Protein AF-A0A4U6UE16-F1 (afdb_monomer)

Secondary structure (DSSP, 8-state):
----PPPPGGG-TTS--HHHHHHHHHHPPPSSHHHHHHHHHHHHHHT--HHHHHHHHHTSPPTT---TTS-HHHHHHTHHHHHH--HHHHHHHHHHHHHHHHHHSS------

Sequence (112 aa):
MVTSTPLTMEDMHVNGSCRFAAAMAAASPFASLADALLAAHRIWLNEVDVNGWLEAFAAHPAIGTTSPSISKWSKEEQSAAISTATDSTSQELAEWNAKYREKFGFVFMICA

Organism: Setaria viridis (NCBI:txid4556)

Mean predicted aligned error: 5.61 Å

InterPro domains:
  IPR018020 Oxo-4-hydroxy-4-carboxy-5-ureidoimidazoline decarboxylase [PF09349] (14-112)
  IPR036778 Oxo-4-hydroxy-4-carboxy-5-ureidoimidazoline decarboxylase superfamily [G3DSA:1.10.3330.10] (11-112)
  IPR036778 Oxo-4-hydroxy-4-carboxy-5-ureidoimidazoline decarboxylase superfamily [SSF158694] (11-112)

Nearest PDB structures (foldseek):
  2q37-assembly1_A-2  TM=9.054E-01  e=8.652E-06  Arabidopsis thaliana
  3o7j-assembly1_A  TM=7.774E-01  e=5.580E-03  Klebsiella pneumoniae subsp. pneumoniae MGH 78578
  3o7i-assembly2_B  TM=7.055E-01  e=1.145E-02  Klebsiella pneumoniae subsp. pneumoniae MGH 78578
  5uou-assembly1_A  TM=6.822E-01  e=2.648E-02  Klebsiella pneumoniae subsp. pneumoniae MGH 78578

Solvent-accessible surface area (backbone atoms only — not comparable to full-atom values): 6706 Å² total; per-residue (Å²): 132,88,80,71,73,62,50,50,53,86,75,37,81,91,49,53,15,67,58,51,24,48,52,53,22,71,66,37,55,59,94,43,70,66,55,45,52,54,49,49,54,50,39,55,74,74,69,40,50,70,67,31,50,51,41,25,46,69,66,54,76,52,78,83,69,86,55,92,87,56,52,72,65,62,54,59,46,42,38,67,61,58,76,69,49,49,75,68,53,48,52,51,44,53,52,49,46,50,55,45,25,73,75,71,74,48,67,67,84,76,96,97

pLDDT: mean 88.04, std 10.26, range [42.47, 98.19]

Foldseek 3Di:
DPDQDQDALVNPPPFQQSQLSVQLSVVDDDPDPVRSVVSSVCCVVPVQDPVSVQRRQQPDDAQLDDDPPDDPVNCVQNVVVNVPDDPVNSVVSVVVQVVCCVVPVTGDDDRD

Radius of gyration: 17.06 Å; Cα contacts (8 Å, |Δi|>4): 95; chains: 1; bounding box: 51×23×40 Å

Structure (mmCIF, N/CA/C/O backbone):
data_AF-A0A4U6UE16-F1
#
_entry.id   AF-A0A4U6UE16-F1
#
loop_
_atom_site.group_PDB
_atom_site.id
_atom_site.type_symbol
_atom_site.label_atom_id
_atom_site.label_alt_id
_atom_site.label_comp_id
_atom_site.label_asym_id
_atom_site.label_entity_id
_atom_site.label_seq_id
_atom_site.pdbx_PDB_ins_code
_atom_site.Cartn_x
_atom_site.Cartn_y
_atom_site.Cartn_z
_atom_site.occupancy
_atom_site.B_iso_or_equiv
_atom_site.auth_seq_id
_atom_site.auth_comp_id
_atom_site.auth_asym_id
_atom_site.auth_atom_id
_atom_site.pdbx_PDB_model_num
ATOM 1 N N . MET A 1 1 ? 34.389 2.581 -10.412 1.00 42.47 1 MET A N 1
ATOM 2 C CA . MET A 1 1 ? 32.963 2.580 -10.798 1.00 42.47 1 MET A CA 1
ATOM 3 C C . MET A 1 1 ? 32.269 1.565 -9.917 1.00 42.47 1 MET A C 1
ATOM 5 O O . MET A 1 1 ? 32.668 0.410 -9.952 1.00 42.47 1 MET A O 1
ATOM 9 N N . VAL A 1 2 ? 31.330 1.992 -9.073 1.00 50.56 2 VAL A N 1
ATOM 10 C CA . VAL A 1 2 ? 30.476 1.052 -8.334 1.00 50.56 2 VAL A CA 1
ATOM 11 C C . VAL A 1 2 ? 29.492 0.497 -9.355 1.00 50.56 2 VAL A C 1
ATOM 13 O O . VAL A 1 2 ? 28.713 1.252 -9.927 1.00 50.56 2 VAL A O 1
ATOM 16 N N . THR A 1 3 ? 29.596 -0.786 -9.673 1.00 52.59 3 THR A N 1
ATOM 17 C CA . THR A 1 3 ? 28.607 -1.462 -10.510 1.00 52.59 3 THR A CA 1
ATOM 18 C C . THR A 1 3 ? 27.374 -1.703 -9.651 1.00 52.59 3 THR A C 1
ATOM 20 O O . THR A 1 3 ? 27.435 -2.495 -8.712 1.00 52.59 3 THR A O 1
ATOM 23 N N . SER A 1 4 ? 26.283 -0.989 -9.924 1.00 69.31 4 SER A N 1
ATOM 24 C CA . SER A 1 4 ? 25.009 -1.205 -9.238 1.00 69.31 4 SER A CA 1
ATOM 25 C C . SER A 1 4 ? 24.457 -2.577 -9.621 1.00 69.31 4 SER A C 1
ATOM 27 O O . SER A 1 4 ? 24.141 -2.817 -10.786 1.00 69.31 4 SER A O 1
ATOM 29 N N . THR A 1 5 ? 24.378 -3.483 -8.649 1.00 76.38 5 THR A N 1
ATOM 30 C CA . THR A 1 5 ? 23.768 -4.805 -8.822 1.00 76.38 5 THR A CA 1
ATOM 31 C C . THR A 1 5 ? 22.270 -4.644 -9.119 1.00 76.38 5 THR A C 1
ATOM 33 O O . THR A 1 5 ? 21.615 -3.854 -8.433 1.00 76.38 5 THR A O 1
ATOM 36 N N . PRO A 1 6 ? 21.714 -5.349 -10.123 1.00 80.56 6 PRO A N 1
ATOM 37 C CA . PRO A 1 6 ? 20.273 -5.381 -10.362 1.00 80.56 6 PRO A CA 1
ATOM 38 C C . PRO A 1 6 ? 19.516 -5.914 -9.143 1.00 80.56 6 PRO A C 1
ATOM 40 O O . PRO A 1 6 ? 19.994 -6.827 -8.471 1.00 80.56 6 PRO A O 1
ATOM 43 N N . LEU A 1 7 ? 18.336 -5.357 -8.885 1.00 81.00 7 LEU A N 1
ATOM 44 C CA . LEU A 1 7 ? 17.427 -5.855 -7.859 1.00 81.00 7 LEU A CA 1
ATOM 45 C C . LEU A 1 7 ? 16.745 -7.133 -8.346 1.00 81.00 7 LEU A C 1
ATOM 47 O O . LEU A 1 7 ? 16.372 -7.252 -9.515 1.00 81.00 7 LEU A O 1
ATOM 51 N N . THR A 1 8 ? 16.533 -8.067 -7.428 1.00 80.69 8 THR A N 1
ATOM 52 C CA . THR A 1 8 ? 15.682 -9.239 -7.628 1.00 80.69 8 THR A CA 1
ATOM 53 C C . THR A 1 8 ? 14.311 -9.014 -6.990 1.00 80.69 8 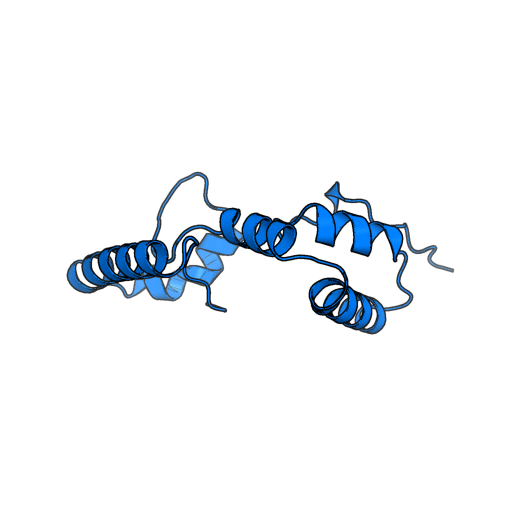THR A C 1
ATOM 55 O O . THR A 1 8 ? 14.125 -8.099 -6.187 1.00 80.69 8 THR A O 1
ATOM 58 N N . MET A 1 9 ? 13.326 -9.859 -7.315 1.00 73.56 9 MET A N 1
ATOM 59 C CA . MET A 1 9 ? 12.027 -9.808 -6.626 1.00 73.56 9 MET A CA 1
ATOM 60 C C . MET A 1 9 ? 12.155 -10.061 -5.117 1.00 73.56 9 MET A C 1
ATOM 62 O O . MET A 1 9 ? 11.397 -9.487 -4.341 1.00 73.56 9 MET A O 1
ATOM 66 N N . GLU A 1 10 ? 13.121 -10.883 -4.702 1.00 72.19 10 GLU A N 1
ATOM 67 C CA . GLU A 1 10 ? 13.375 -11.205 -3.292 1.00 72.19 10 GLU A CA 1
ATOM 68 C C . GLU A 1 10 ? 13.934 -10.006 -2.512 1.00 72.19 10 GLU A C 1
ATOM 70 O O . GLU A 1 10 ? 13.827 -9.955 -1.293 1.00 72.19 10 GLU A O 1
ATOM 75 N N . ASP A 1 11 ? 14.466 -8.987 -3.188 1.00 71.75 11 ASP A N 1
ATOM 76 C CA . ASP A 1 11 ? 14.922 -7.763 -2.524 1.00 71.75 11 ASP A CA 1
ATOM 77 C C . ASP A 1 11 ? 13.753 -6.820 -2.165 1.00 71.75 11 ASP A C 1
ATOM 79 O O . ASP A 1 11 ? 13.931 -5.834 -1.447 1.00 71.75 11 ASP A O 1
ATOM 83 N N . MET A 1 12 ? 12.534 -7.106 -2.643 1.00 74.56 12 MET A N 1
ATOM 84 C CA . MET A 1 12 ? 11.389 -6.192 -2.606 1.00 74.56 12 MET A CA 1
ATOM 85 C C . MET A 1 12 ? 10.313 -6.580 -1.591 1.00 74.56 12 MET A C 1
ATOM 87 O O . MET A 1 12 ? 9.128 -6.648 -1.897 1.00 74.56 12 MET A O 1
ATOM 91 N N . HIS A 1 13 ? 10.713 -6.744 -0.332 1.00 70.88 13 HIS A N 1
ATOM 92 C CA . HIS A 1 13 ? 9.804 -7.092 0.770 1.00 70.88 13 HIS A CA 1
ATOM 93 C C . HIS A 1 13 ? 8.940 -5.935 1.305 1.00 70.88 13 HIS A C 1
ATOM 95 O O . HIS A 1 13 ? 8.146 -6.131 2.223 1.00 70.88 13 HIS A O 1
ATOM 101 N N . VAL A 1 14 ? 9.096 -4.720 0.774 1.00 69.19 14 VAL A N 1
ATOM 102 C CA . VAL A 1 14 ? 8.403 -3.514 1.271 1.00 69.19 14 VAL A CA 1
ATOM 103 C C . VAL A 1 14 ? 6.956 -3.390 0.783 1.00 69.19 14 VAL A C 1
ATOM 105 O O . VAL A 1 14 ? 6.207 -2.562 1.293 1.00 69.19 14 VAL A O 1
ATOM 108 N N . ASN A 1 15 ? 6.557 -4.185 -0.211 1.00 80.88 15 ASN A N 1
ATOM 109 C CA . ASN A 1 15 ? 5.219 -4.182 -0.791 1.00 80.88 15 ASN A CA 1
ATOM 110 C C . ASN A 1 15 ? 4.831 -5.619 -1.157 1.00 80.88 15 ASN A C 1
ATOM 112 O O . ASN A 1 15 ? 5.597 -6.308 -1.822 1.00 80.88 15 ASN A O 1
ATOM 116 N N . GLY A 1 16 ? 3.647 -6.067 -0.735 1.00 87.94 16 GLY A N 1
ATOM 117 C CA . GLY A 1 16 ? 3.198 -7.443 -0.963 1.00 87.94 16 GLY A CA 1
ATOM 118 C C . GLY A 1 16 ? 2.857 -7.796 -2.415 1.00 87.94 16 GLY A C 1
ATOM 119 O O . GLY A 1 16 ? 2.579 -8.957 -2.685 1.00 87.94 16 GLY A O 1
ATOM 120 N N . SER A 1 17 ? 2.852 -6.838 -3.351 1.00 94.25 17 SER A N 1
ATOM 121 C CA . SER A 1 17 ? 2.530 -7.115 -4.751 1.00 94.25 17 SER A CA 1
ATOM 122 C C . SER A 1 17 ? 3.708 -7.746 -5.491 1.00 94.25 17 SER A C 1
ATOM 124 O O . SER A 1 17 ? 4.696 -7.073 -5.804 1.00 94.25 17 SER A O 1
ATOM 126 N N . CYS A 1 18 ? 3.548 -9.003 -5.908 1.00 92.31 18 CYS A N 1
ATOM 127 C CA . CYS A 1 18 ? 4.503 -9.693 -6.777 1.00 92.31 18 CYS A CA 1
ATOM 128 C C . CYS A 1 18 ? 4.680 -8.945 -8.103 1.00 92.31 18 CYS A C 1
ATOM 130 O O . CYS A 1 18 ? 5.772 -8.883 -8.668 1.00 92.31 18 CYS A O 1
ATOM 132 N N . ARG A 1 19 ? 3.598 -8.337 -8.598 1.00 93.38 19 ARG A N 1
ATOM 133 C CA . ARG A 1 19 ? 3.592 -7.602 -9.864 1.00 93.38 19 ARG A CA 1
ATOM 134 C C . ARG A 1 19 ? 4.413 -6.318 -9.785 1.00 93.38 19 ARG A C 1
ATOM 136 O O . ARG A 1 19 ? 5.191 -6.038 -10.694 1.00 93.38 19 ARG A O 1
ATOM 143 N N . PHE A 1 20 ? 4.278 -5.576 -8.686 1.00 95.44 20 PHE A N 1
ATOM 144 C CA . PHE A 1 20 ? 5.111 -4.405 -8.418 1.00 95.44 20 PHE A CA 1
ATOM 145 C C . PHE A 1 20 ? 6.588 -4.791 -8.275 1.00 95.44 20 PHE A C 1
ATOM 147 O O . PHE A 1 20 ? 7.443 -4.172 -8.909 1.00 95.44 20 PHE A O 1
ATOM 154 N N . ALA A 1 21 ? 6.876 -5.842 -7.498 1.00 93.94 21 ALA A N 1
ATOM 155 C CA . ALA A 1 21 ? 8.234 -6.332 -7.285 1.00 93.94 21 ALA A CA 1
ATOM 156 C C . ALA A 1 21 ? 8.914 -6.744 -8.603 1.00 93.94 21 ALA A C 1
ATOM 158 O O . ALA A 1 21 ? 10.033 -6.317 -8.889 1.00 93.94 21 ALA A O 1
ATOM 159 N N . ALA A 1 22 ? 8.217 -7.507 -9.451 1.00 93.00 22 ALA A N 1
ATOM 160 C CA . ALA A 1 22 ? 8.731 -7.931 -10.751 1.00 93.00 22 ALA A CA 1
ATOM 161 C C . ALA A 1 22 ? 9.041 -6.744 -11.675 1.00 93.00 22 ALA A C 1
ATOM 163 O O . ALA A 1 22 ? 10.094 -6.709 -12.311 1.00 93.00 22 ALA A O 1
ATOM 164 N N . ALA A 1 23 ? 8.141 -5.759 -11.738 1.00 94.75 23 ALA A N 1
ATOM 165 C CA . ALA A 1 23 ? 8.309 -4.588 -12.594 1.00 94.75 23 ALA A CA 1
ATOM 166 C C . ALA A 1 23 ? 9.470 -3.693 -12.132 1.00 94.75 23 ALA A C 1
ATOM 168 O O . ALA A 1 23 ? 10.260 -3.222 -12.948 1.00 94.75 23 ALA A O 1
ATOM 169 N N . MET A 1 24 ? 9.622 -3.501 -10.822 1.00 95.19 24 MET A N 1
ATOM 170 C CA . MET A 1 24 ? 10.739 -2.747 -10.252 1.00 95.19 24 MET A CA 1
ATOM 171 C C . MET A 1 24 ? 12.083 -3.460 -10.444 1.00 95.19 24 MET A C 1
ATOM 173 O O . MET A 1 24 ? 13.062 -2.807 -10.801 1.00 95.19 24 MET A O 1
ATOM 177 N N . ALA A 1 25 ? 12.127 -4.787 -10.282 1.00 93.44 25 ALA A N 1
ATOM 178 C CA . ALA A 1 25 ? 13.312 -5.589 -10.584 1.00 93.44 25 ALA A CA 1
ATOM 179 C C . ALA A 1 25 ? 13.711 -5.460 -12.066 1.00 93.44 25 ALA A C 1
ATOM 181 O O . ALA A 1 25 ? 14.874 -5.192 -12.370 1.00 93.44 25 ALA A O 1
ATOM 182 N N . ALA A 1 26 ? 12.740 -5.547 -12.983 1.00 93.94 26 ALA A N 1
ATOM 183 C CA . ALA A 1 26 ? 12.961 -5.385 -14.421 1.00 93.94 26 ALA A CA 1
ATOM 184 C C . ALA A 1 26 ? 13.393 -3.962 -14.827 1.00 93.94 26 ALA A C 1
ATOM 186 O O . ALA A 1 26 ? 14.087 -3.797 -15.828 1.00 93.94 26 ALA A O 1
ATOM 187 N N . ALA A 1 27 ? 12.992 -2.939 -14.066 1.00 94.62 27 ALA A N 1
ATOM 188 C CA . ALA A 1 27 ? 13.397 -1.550 -14.285 1.00 94.62 27 ALA A CA 1
ATOM 189 C C . ALA A 1 27 ? 14.770 -1.205 -13.675 1.00 94.62 27 ALA A C 1
ATOM 191 O O . ALA A 1 27 ? 15.315 -0.137 -13.958 1.00 94.62 27 ALA A O 1
ATOM 192 N N . SER A 1 28 ? 15.320 -2.083 -12.835 1.00 93.56 28 SER A N 1
ATOM 193 C CA . SER A 1 28 ? 16.625 -1.914 -12.195 1.00 93.56 28 SER A CA 1
ATOM 194 C C . SER A 1 28 ? 17.785 -2.346 -13.125 1.00 93.56 28 SER A C 1
ATOM 196 O O . SER A 1 28 ? 17.563 -3.119 -14.060 1.00 93.56 28 SER A O 1
ATOM 198 N N . PRO A 1 29 ? 19.042 -1.908 -12.888 1.00 95.00 29 PRO A N 1
ATOM 199 C CA . PRO A 1 29 ? 19.500 -1.046 -11.798 1.00 95.00 29 PRO A CA 1
ATOM 200 C C . PRO A 1 29 ? 19.162 0.437 -12.018 1.00 95.00 29 PRO A C 1
ATOM 202 O O . PRO A 1 29 ? 19.179 0.937 -13.140 1.00 95.00 29 PRO A O 1
ATOM 205 N N . PHE A 1 30 ? 18.922 1.163 -10.924 1.00 93.44 30 PHE A N 1
ATOM 206 C CA . PHE A 1 30 ? 18.676 2.610 -10.950 1.00 93.44 30 PHE A CA 1
ATOM 207 C C . PHE A 1 30 ? 19.970 3.402 -10.729 1.00 93.44 30 PHE A C 1
ATOM 209 O O . PHE A 1 30 ? 20.842 2.987 -9.962 1.00 93.44 30 PHE A O 1
ATOM 216 N N . ALA A 1 31 ? 20.086 4.565 -11.375 1.00 93.94 31 ALA A N 1
ATOM 217 C CA . ALA A 1 31 ? 21.250 5.442 -11.230 1.00 93.94 31 ALA A CA 1
ATOM 218 C C . ALA A 1 31 ? 21.273 6.187 -9.882 1.00 93.94 31 ALA A C 1
ATOM 220 O O . ALA A 1 31 ? 22.344 6.536 -9.385 1.00 93.94 31 ALA A O 1
ATOM 221 N N . SER A 1 32 ? 20.104 6.407 -9.273 1.00 94.75 32 SER A N 1
ATOM 222 C CA . SER A 1 32 ? 19.955 7.049 -7.968 1.00 94.75 32 SER A CA 1
ATOM 223 C C . SER A 1 32 ? 18.678 6.597 -7.248 1.00 94.75 32 SER A C 1
ATOM 225 O O . SER A 1 32 ? 17.779 6.005 -7.849 1.00 94.75 32 SER A O 1
ATOM 227 N N . LEU A 1 33 ? 18.565 6.931 -5.957 1.00 93.00 33 LEU A N 1
ATOM 228 C CA . LEU A 1 33 ? 17.321 6.751 -5.200 1.00 93.00 33 LEU A CA 1
ATOM 229 C C . LEU A 1 33 ? 16.164 7.563 -5.804 1.00 93.00 33 LEU A C 1
ATOM 231 O O . LEU A 1 33 ? 15.034 7.089 -5.825 1.00 93.00 33 LEU A O 1
ATOM 235 N N . ALA A 1 34 ? 16.437 8.767 -6.317 1.00 97.12 34 ALA A N 1
ATOM 236 C CA . ALA A 1 34 ? 15.413 9.597 -6.945 1.00 97.12 34 ALA A CA 1
ATOM 237 C C . ALA A 1 34 ? 14.834 8.915 -8.195 1.00 97.12 34 ALA A C 1
ATOM 239 O O . ALA A 1 34 ? 13.615 8.870 -8.356 1.00 97.12 34 ALA A O 1
ATOM 240 N N . ASP A 1 35 ? 15.691 8.310 -9.021 1.00 96.38 35 ASP A N 1
ATOM 241 C CA . ASP A 1 35 ? 15.256 7.554 -10.201 1.00 96.38 35 ASP A CA 1
ATOM 242 C C . ASP A 1 35 ? 14.438 6.318 -9.806 1.00 96.38 35 ASP A C 1
ATOM 244 O O . ASP A 1 35 ? 13.408 6.036 -10.419 1.00 96.38 35 ASP A O 1
ATOM 248 N N . ALA A 1 36 ? 14.844 5.622 -8.738 1.00 95.06 36 ALA A N 1
ATOM 249 C CA . ALA A 1 36 ? 14.100 4.484 -8.201 1.00 95.06 36 ALA A CA 1
ATOM 250 C C . ALA A 1 36 ? 12.700 4.887 -7.697 1.00 95.06 36 ALA A C 1
ATOM 252 O O . ALA A 1 36 ? 11.724 4.194 -7.978 1.00 95.06 36 ALA A O 1
ATOM 253 N N . LEU A 1 37 ? 12.573 6.020 -6.995 1.00 95.62 37 LEU A N 1
ATOM 254 C CA . LEU A 1 37 ? 11.286 6.529 -6.502 1.00 95.62 37 LEU A CA 1
ATOM 255 C C . LEU A 1 37 ? 10.362 6.978 -7.644 1.00 95.62 37 LEU A C 1
ATOM 257 O O . LEU A 1 37 ? 9.162 6.698 -7.612 1.00 95.62 37 LEU A O 1
ATOM 261 N N . LEU A 1 38 ? 10.909 7.632 -8.676 1.00 97.75 38 LEU A N 1
ATOM 262 C CA . LEU A 1 38 ? 10.149 7.999 -9.875 1.00 97.75 38 LEU A CA 1
ATOM 263 C C . LEU A 1 38 ? 9.653 6.757 -10.626 1.00 97.75 38 LEU A C 1
ATOM 265 O O . LEU A 1 38 ? 8.489 6.709 -11.034 1.00 97.75 38 LEU A O 1
ATOM 269 N N . ALA A 1 39 ? 10.507 5.739 -10.774 1.00 97.12 39 ALA A N 1
ATOM 270 C CA . ALA A 1 39 ? 10.128 4.463 -11.370 1.00 97.12 39 ALA A CA 1
ATOM 271 C C . ALA A 1 39 ? 9.033 3.765 -10.552 1.00 97.12 39 ALA A C 1
ATOM 273 O O . ALA A 1 39 ? 8.015 3.382 -11.126 1.00 97.12 39 ALA A O 1
ATOM 274 N N . ALA A 1 40 ? 9.191 3.685 -9.229 1.00 95.94 40 ALA A N 1
ATOM 275 C CA . ALA A 1 40 ? 8.212 3.097 -8.319 1.00 95.94 40 ALA A CA 1
ATOM 276 C C . ALA A 1 40 ? 6.841 3.767 -8.443 1.00 95.94 40 ALA A C 1
ATOM 278 O O . ALA A 1 40 ? 5.837 3.084 -8.627 1.00 95.94 40 ALA A O 1
ATOM 279 N N . HIS A 1 41 ? 6.791 5.100 -8.413 1.00 97.06 41 HIS A N 1
ATOM 280 C CA . HIS A 1 41 ? 5.536 5.838 -8.536 1.00 97.06 41 HIS A CA 1
ATOM 281 C C . HIS A 1 41 ? 4.848 5.581 -9.884 1.00 97.06 41 HIS A C 1
ATOM 283 O O . HIS A 1 41 ? 3.648 5.312 -9.942 1.00 97.06 41 HIS A O 1
ATOM 289 N N . ARG A 1 42 ? 5.621 5.605 -10.977 1.00 98.19 42 ARG A N 1
ATOM 290 C CA . ARG A 1 42 ? 5.117 5.330 -12.326 1.00 98.19 42 ARG A CA 1
ATOM 291 C C . ARG A 1 42 ? 4.583 3.903 -12.451 1.00 98.19 42 ARG A C 1
ATOM 293 O O . ARG A 1 42 ? 3.482 3.735 -12.967 1.00 98.19 42 ARG A O 1
ATOM 300 N N . ILE A 1 43 ? 5.338 2.909 -11.985 1.00 97.44 43 ILE A N 1
ATOM 301 C CA . ILE A 1 43 ? 4.964 1.489 -12.034 1.00 97.44 43 ILE A CA 1
ATOM 302 C C . ILE A 1 43 ? 3.707 1.255 -11.196 1.00 97.44 43 ILE A C 1
ATOM 304 O O . ILE A 1 43 ? 2.736 0.692 -11.693 1.00 97.44 43 ILE A O 1
ATOM 308 N N . TRP A 1 44 ? 3.690 1.737 -9.952 1.00 96.62 44 TRP A N 1
ATOM 309 C CA . TRP A 1 44 ? 2.565 1.546 -9.039 1.00 96.62 44 TRP A CA 1
ATOM 310 C C . TRP A 1 44 ? 1.248 2.088 -9.601 1.00 96.62 44 TRP A C 1
ATOM 312 O O . TRP A 1 44 ? 0.222 1.420 -9.507 1.00 96.62 44 TRP A O 1
ATOM 322 N N . LEU A 1 45 ? 1.280 3.283 -10.200 1.00 96.50 45 LEU A N 1
ATOM 323 C CA . LEU A 1 45 ? 0.075 3.948 -10.698 1.00 96.50 45 LEU A CA 1
ATOM 324 C C . LEU A 1 45 ? -0.372 3.491 -12.089 1.00 96.50 45 LEU A C 1
ATOM 326 O O . LEU A 1 45 ? -1.555 3.608 -12.393 1.00 96.50 45 LEU A O 1
ATOM 330 N N . ASN A 1 46 ? 0.550 3.034 -12.944 1.00 96.94 46 ASN A N 1
ATOM 331 C CA . ASN A 1 46 ? 0.250 2.811 -14.365 1.00 96.94 46 ASN A CA 1
ATOM 332 C C . ASN A 1 46 ? 0.436 1.362 -14.834 1.00 96.94 46 ASN A C 1
ATOM 334 O O . ASN A 1 46 ? -0.084 1.010 -15.889 1.00 96.94 46 ASN A O 1
ATOM 338 N N . GLU A 1 47 ? 1.183 0.533 -14.101 1.00 96.12 47 GLU A N 1
ATOM 339 C CA . GLU A 1 47 ? 1.517 -0.839 -14.517 1.00 96.12 47 GLU A CA 1
ATOM 340 C C . GLU A 1 47 ? 0.968 -1.909 -13.565 1.00 96.12 47 GLU A C 1
ATOM 342 O O . GLU A 1 47 ? 0.686 -3.030 -13.994 1.00 96.12 47 GLU A O 1
ATOM 347 N N . VAL A 1 48 ? 0.796 -1.580 -12.281 1.00 96.31 48 VAL A N 1
ATOM 348 C CA . VAL A 1 48 ? 0.166 -2.480 -11.310 1.00 96.31 48 VAL A CA 1
ATOM 349 C C . VAL A 1 48 ? -1.348 -2.345 -11.419 1.00 96.31 48 VAL A C 1
ATOM 351 O O . VAL A 1 48 ? -1.906 -1.265 -11.248 1.00 96.31 48 VAL A O 1
ATOM 354 N N . ASP A 1 49 ? -2.019 -3.452 -11.720 1.00 95.31 49 ASP A N 1
ATOM 355 C CA . ASP A 1 49 ? -3.474 -3.495 -11.787 1.00 95.31 49 ASP A CA 1
ATOM 356 C C . ASP A 1 49 ? -4.110 -3.705 -10.407 1.00 95.31 49 ASP A C 1
ATOM 358 O O . ASP A 1 49 ? -3.440 -3.925 -9.397 1.00 95.31 49 ASP A O 1
ATOM 362 N N . VAL A 1 50 ? -5.444 -3.706 -10.387 1.00 95.56 50 VAL A N 1
ATOM 363 C CA . VAL A 1 50 ? -6.238 -3.904 -9.168 1.00 95.56 50 VAL A CA 1
ATOM 364 C C . VAL A 1 50 ? -5.856 -5.189 -8.430 1.00 95.56 50 VAL A C 1
ATOM 366 O O . VAL A 1 50 ? -5.800 -5.179 -7.206 1.00 95.56 50 VAL A O 1
ATOM 369 N N . ASN A 1 51 ? -5.552 -6.283 -9.135 1.00 95.38 51 ASN A N 1
ATOM 370 C CA . ASN A 1 51 ? -5.147 -7.529 -8.480 1.00 95.38 51 ASN A CA 1
ATOM 371 C C . ASN A 1 51 ? -3.812 -7.372 -7.747 1.00 95.38 51 ASN A C 1
ATOM 373 O O . ASN A 1 51 ? -3.694 -7.809 -6.606 1.00 95.38 51 ASN A O 1
ATOM 377 N N . GLY A 1 52 ? -2.834 -6.704 -8.368 1.00 95.12 52 GLY A N 1
ATOM 378 C CA . GLY A 1 52 ? -1.568 -6.389 -7.711 1.00 95.12 52 GLY A CA 1
ATOM 379 C C . GLY A 1 52 ? -1.748 -5.473 -6.498 1.00 95.12 52 GLY A C 1
ATOM 380 O O . GLY A 1 52 ? -1.126 -5.704 -5.464 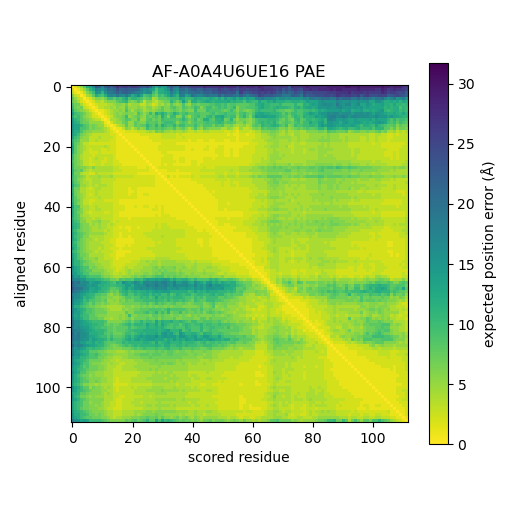1.00 95.12 52 GLY A O 1
ATOM 381 N N . TRP A 1 53 ? -2.644 -4.484 -6.571 1.00 94.75 53 TRP A N 1
ATOM 382 C CA . TRP A 1 53 ? -2.976 -3.649 -5.411 1.00 94.75 53 TRP A CA 1
ATOM 383 C C . TRP A 1 53 ? -3.625 -4.456 -4.283 1.00 94.75 53 TRP A C 1
ATOM 385 O O . TRP A 1 53 ? -3.221 -4.325 -3.132 1.00 94.75 53 TRP A O 1
ATOM 395 N N . LEU A 1 54 ? -4.589 -5.326 -4.594 1.00 94.88 54 LEU A N 1
ATOM 396 C CA . LEU A 1 54 ? -5.258 -6.161 -3.593 1.00 94.88 54 LEU A CA 1
ATOM 397 C C . LEU A 1 54 ? -4.303 -7.167 -2.940 1.00 94.88 54 LEU A C 1
ATOM 399 O O . LEU A 1 54 ? -4.417 -7.412 -1.740 1.00 94.88 54 LEU A O 1
ATOM 403 N N . GLU A 1 55 ? -3.349 -7.709 -3.697 1.00 93.75 55 GLU A N 1
ATOM 404 C CA . GLU A 1 55 ? -2.272 -8.549 -3.166 1.00 93.75 55 GLU A CA 1
ATOM 405 C C . GLU A 1 55 ? -1.403 -7.768 -2.171 1.00 93.75 55 GLU A C 1
ATOM 407 O O . GLU A 1 55 ? -1.185 -8.230 -1.050 1.00 93.75 55 GLU A O 1
ATOM 412 N N . ALA A 1 56 ? -0.986 -6.548 -2.534 1.00 93.25 56 ALA A N 1
ATOM 413 C CA . ALA A 1 56 ? -0.253 -5.678 -1.620 1.00 93.25 56 ALA A CA 1
ATOM 414 C C . ALA A 1 56 ? -1.054 -5.415 -0.343 1.00 93.25 56 ALA A C 1
ATOM 416 O O . ALA A 1 56 ? -0.521 -5.582 0.749 1.00 93.25 56 ALA A O 1
ATOM 417 N N . PHE A 1 57 ? -2.337 -5.065 -0.461 1.00 93.38 57 PHE A N 1
ATOM 418 C CA . PHE A 1 57 ? -3.188 -4.776 0.694 1.00 93.38 57 PHE A CA 1
ATOM 419 C C . PHE A 1 57 ? -3.362 -6.001 1.596 1.00 93.38 57 PHE A C 1
ATOM 421 O O . PHE A 1 57 ? -3.340 -5.875 2.818 1.00 93.38 57 PHE A O 1
ATOM 428 N N . ALA A 1 58 ? -3.498 -7.197 1.018 1.00 90.50 58 ALA A N 1
ATOM 429 C CA . ALA A 1 58 ? -3.651 -8.441 1.768 1.00 90.50 58 ALA A CA 1
ATOM 430 C C . ALA A 1 58 ? -2.414 -8.809 2.606 1.00 90.50 58 ALA A C 1
ATOM 432 O O . ALA A 1 58 ? -2.551 -9.529 3.595 1.00 90.50 58 ALA A O 1
ATOM 433 N N . ALA A 1 59 ? -1.231 -8.302 2.250 1.00 89.12 59 ALA A N 1
ATOM 434 C CA . ALA A 1 59 ? -0.007 -8.514 3.018 1.00 89.12 59 ALA A CA 1
ATOM 435 C C . ALA A 1 59 ? 0.069 -7.664 4.303 1.00 89.12 59 ALA A C 1
ATOM 437 O O . ALA A 1 59 ? 0.904 -7.941 5.166 1.00 89.12 59 ALA A O 1
ATOM 438 N N . HIS A 1 60 ? -0.794 -6.650 4.463 1.00 88.06 60 HIS A N 1
ATOM 439 C CA . HIS A 1 60 ? -0.799 -5.794 5.648 1.00 88.06 60 HIS A CA 1
ATOM 440 C C . HIS A 1 60 ? -1.718 -6.334 6.757 1.00 88.06 60 HIS A C 1
ATOM 442 O O . HIS A 1 60 ? -2.872 -6.699 6.501 1.00 88.06 60 HIS A O 1
ATOM 448 N N . PRO A 1 61 ? -1.257 -6.337 8.024 1.00 89.19 61 PRO A N 1
ATOM 449 C CA . PRO A 1 61 ? -2.127 -6.626 9.155 1.00 89.19 61 PRO A CA 1
ATOM 450 C C . PRO A 1 61 ? -3.134 -5.488 9.359 1.00 89.19 61 PRO A C 1
ATOM 452 O O . PRO A 1 61 ? -2.811 -4.315 9.175 1.00 89.19 61 PRO A O 1
ATOM 455 N N . ALA A 1 62 ? -4.345 -5.825 9.808 1.00 90.12 62 ALA A N 1
ATOM 456 C CA . ALA A 1 62 ? -5.310 -4.812 10.226 1.00 90.12 62 ALA A CA 1
ATOM 457 C C . ALA A 1 62 ? -4.769 -4.014 11.421 1.00 90.12 62 ALA A C 1
ATOM 459 O O . ALA A 1 62 ? -4.130 -4.586 12.312 1.00 90.12 62 ALA A O 1
ATOM 460 N N . ILE A 1 63 ? -5.046 -2.709 11.447 1.00 89.12 63 ILE A N 1
ATOM 461 C CA . ILE A 1 63 ? -4.541 -1.817 12.496 1.00 89.12 63 ILE A CA 1
ATOM 462 C C . ILE A 1 63 ? -5.050 -2.281 13.863 1.00 89.12 63 ILE A C 1
ATOM 464 O O . ILE A 1 63 ? -6.243 -2.542 14.018 1.00 89.12 63 ILE A O 1
ATOM 468 N N . GLY A 1 64 ? -4.145 -2.385 14.838 1.00 86.38 64 GLY A N 1
ATOM 469 C CA . GLY A 1 64 ? -4.446 -2.849 16.196 1.00 86.38 64 GLY A CA 1
ATOM 470 C C . GLY A 1 64 ? -4.363 -4.368 16.377 1.00 86.38 64 GLY A C 1
ATOM 471 O O . GLY A 1 64 ? -4.542 -4.865 17.487 1.00 86.38 64 GLY A O 1
ATOM 472 N N . THR A 1 65 ? -4.051 -5.128 15.321 1.00 83.56 65 THR A N 1
ATOM 473 C CA . THR A 1 65 ? -3.810 -6.571 15.450 1.00 83.56 65 THR A CA 1
ATOM 474 C C . THR A 1 65 ? -2.477 -6.814 16.150 1.00 83.56 65 THR A C 1
ATOM 476 O O . THR A 1 65 ? -1.441 -6.307 15.726 1.00 83.56 65 THR A O 1
ATOM 479 N N . THR A 1 66 ? -2.473 -7.661 17.178 1.00 74.75 66 THR A N 1
ATOM 480 C CA . THR A 1 66 ? -1.245 -8.170 17.794 1.00 74.75 66 THR A CA 1
ATOM 481 C C . THR A 1 66 ? -1.118 -9.662 17.492 1.00 74.75 66 THR A C 1
ATOM 483 O O . THR A 1 66 ? -1.938 -10.480 17.893 1.00 74.75 66 THR A O 1
ATOM 486 N N . SER A 1 67 ? -0.103 -10.035 16.714 1.00 75.12 67 SER A N 1
ATOM 487 C CA . SER A 1 67 ? 0.223 -11.436 16.427 1.00 75.12 67 SER A CA 1
ATOM 488 C C . SER A 1 67 ? 1.742 -11.621 16.364 1.00 75.12 67 SER A C 1
ATOM 490 O O . SER A 1 67 ? 2.452 -10.727 15.881 1.00 75.12 67 SER A O 1
ATOM 492 N N . PRO A 1 68 ? 2.273 -12.779 16.805 1.00 71.19 68 PRO A N 1
ATOM 493 C CA . PRO A 1 68 ? 3.677 -13.126 16.607 1.00 71.19 68 PRO A CA 1
ATOM 494 C C . PRO A 1 68 ? 4.101 -13.065 15.134 1.00 71.19 68 PRO A C 1
ATOM 496 O O . PRO A 1 68 ? 5.241 -12.702 14.862 1.00 71.19 68 PRO A O 1
ATOM 499 N N . SER A 1 69 ? 3.177 -13.347 14.206 1.00 74.88 69 SER A N 1
ATOM 500 C CA . SER A 1 69 ? 3.414 -13.356 12.755 1.00 74.88 69 SER A CA 1
ATOM 501 C C . SER A 1 69 ? 3.542 -11.969 12.117 1.00 74.88 69 SER A C 1
ATOM 503 O O . SER A 1 69 ? 3.920 -11.876 10.953 1.00 74.88 69 SER A O 1
ATOM 505 N N . ILE A 1 70 ? 3.241 -10.890 12.849 1.00 79.94 70 ILE A N 1
ATOM 506 C CA . ILE A 1 70 ? 3.383 -9.526 12.330 1.00 79.94 70 ILE A CA 1
ATOM 507 C C . ILE A 1 70 ? 4.861 -9.137 12.319 1.00 79.94 70 ILE 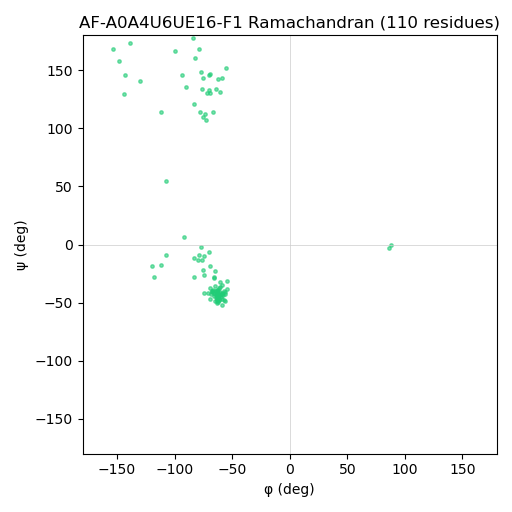A C 1
ATOM 509 O O . ILE A 1 70 ? 5.576 -9.326 13.314 1.00 79.94 70 ILE A O 1
ATOM 513 N N . SER A 1 71 ? 5.296 -8.563 11.194 1.00 80.88 71 SER A N 1
ATOM 514 C CA . SER A 1 71 ? 6.660 -8.076 11.000 1.00 80.88 71 SER A CA 1
ATOM 515 C C . SER A 1 71 ? 7.053 -7.068 12.088 1.00 80.88 71 SER A C 1
ATOM 517 O O . SER A 1 71 ? 6.218 -6.364 12.660 1.00 80.88 71 SER A O 1
ATOM 519 N N . LYS A 1 72 ? 8.353 -6.987 12.389 1.00 82.81 72 LYS A N 1
ATOM 520 C CA . LYS A 1 72 ? 8.870 -5.993 13.339 1.00 82.81 72 LYS A CA 1
ATOM 521 C C . LYS A 1 72 ? 8.515 -4.565 12.899 1.00 82.81 72 LYS A C 1
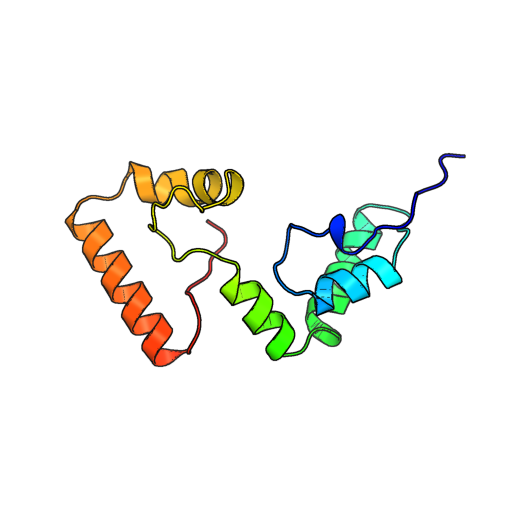ATOM 523 O O . LYS A 1 72 ? 8.099 -3.772 13.732 1.00 82.81 72 LYS A O 1
ATOM 528 N N . TRP A 1 73 ? 8.605 -4.295 11.598 1.00 80.44 73 TRP A N 1
ATOM 529 C CA . TRP A 1 73 ? 8.274 -3.005 10.997 1.00 80.44 73 TRP A CA 1
ATOM 530 C C . TRP A 1 73 ? 6.822 -2.593 11.272 1.00 80.44 73 TRP A C 1
ATOM 532 O O . TRP A 1 73 ? 6.579 -1.540 11.848 1.00 80.44 73 TRP A O 1
ATOM 542 N N . SER A 1 74 ? 5.852 -3.467 10.990 1.00 80.62 74 SER A N 1
ATOM 543 C CA . SER A 1 74 ? 4.437 -3.152 11.227 1.00 80.62 74 SER A CA 1
ATOM 544 C C . SER A 1 74 ? 4.096 -2.983 12.712 1.00 80.62 74 SER A C 1
ATOM 546 O O . SER A 1 74 ? 3.184 -2.233 13.051 1.00 80.62 74 SER A O 1
ATOM 548 N N . LYS A 1 75 ? 4.825 -3.653 13.618 1.00 82.31 75 LYS A N 1
ATOM 549 C CA . LYS A 1 75 ? 4.693 -3.420 15.068 1.00 82.31 75 LYS A CA 1
ATOM 550 C C . LYS A 1 75 ? 5.180 -2.026 15.466 1.00 82.31 75 LYS A C 1
ATOM 552 O O . LYS A 1 75 ? 4.575 -1.411 16.338 1.00 82.31 75 LYS A O 1
ATOM 557 N N . GLU A 1 76 ? 6.262 -1.549 14.855 1.00 84.31 76 GLU A N 1
ATOM 558 C CA . GLU A 1 76 ? 6.812 -0.214 15.105 1.00 84.31 76 GLU A CA 1
ATOM 559 C C . GLU A 1 76 ? 5.883 0.880 14.562 1.00 84.31 76 GLU A C 1
ATOM 561 O O . GLU A 1 76 ? 5.537 1.788 15.318 1.00 84.31 76 GLU A O 1
ATOM 566 N N . GLU A 1 77 ? 5.387 0.741 13.328 1.00 84.75 77 GLU A N 1
ATOM 567 C CA . GLU A 1 77 ? 4.421 1.673 12.713 1.00 84.75 77 GLU A CA 1
ATOM 568 C C . GLU A 1 77 ? 3.148 1.830 13.559 1.00 84.75 77 GLU A C 1
ATOM 570 O O . GLU A 1 77 ? 2.661 2.930 13.784 1.00 84.75 77 GLU A O 1
ATOM 575 N N . GLN A 1 78 ? 2.615 0.732 14.102 1.00 85.38 78 GLN A N 1
ATOM 576 C CA . GLN A 1 78 ? 1.368 0.770 14.876 1.00 85.38 78 GLN A CA 1
ATOM 577 C C . GLN A 1 78 ? 1.582 0.974 16.386 1.00 85.38 78 GLN A C 1
ATOM 579 O O . GLN A 1 78 ? 0.626 0.909 17.163 1.00 85.38 78 GLN A O 1
ATOM 584 N N . SER A 1 79 ? 2.818 1.223 16.830 1.00 83.69 79 SER A N 1
ATOM 585 C CA . SER A 1 79 ? 3.173 1.271 18.256 1.00 83.69 79 SER A CA 1
ATOM 586 C C . SER A 1 79 ? 2.424 2.358 19.033 1.00 83.69 79 SER A C 1
ATOM 588 O O . SER A 1 79 ? 1.997 2.124 20.167 1.00 83.69 79 SER A O 1
ATOM 590 N N . ALA A 1 80 ? 2.198 3.525 18.425 1.00 79.44 80 ALA A N 1
ATOM 591 C CA . ALA A 1 80 ? 1.436 4.609 19.039 1.00 79.44 80 ALA A CA 1
ATOM 592 C C . ALA A 1 80 ? -0.035 4.218 19.249 1.00 79.44 80 ALA A C 1
ATOM 594 O O . ALA A 1 80 ? -0.578 4.420 20.336 1.00 79.44 80 ALA A O 1
ATOM 595 N N . ALA A 1 81 ? -0.656 3.592 18.245 1.00 76.94 81 ALA A N 1
ATOM 596 C CA . ALA A 1 81 ? -2.033 3.117 18.335 1.00 76.94 81 ALA A CA 1
ATOM 597 C C . ALA A 1 81 ? -2.182 2.033 19.413 1.00 76.94 81 ALA A C 1
ATOM 599 O O . ALA A 1 81 ? -3.100 2.096 20.222 1.00 76.94 81 ALA A O 1
ATOM 600 N N . ILE A 1 82 ? -1.249 1.078 19.479 1.00 82.81 82 ILE A N 1
ATOM 601 C CA . ILE A 1 82 ? -1.299 -0.024 20.451 1.00 82.81 82 ILE A CA 1
ATOM 602 C C . ILE A 1 82 ? -1.023 0.465 21.881 1.00 82.81 82 ILE A C 1
ATOM 604 O O . ILE A 1 82 ? -1.685 0.027 22.815 1.00 82.81 82 ILE A O 1
ATOM 608 N N . SER A 1 83 ? -0.055 1.367 22.074 1.00 82.56 83 SER A N 1
ATOM 609 C CA . SER A 1 83 ? 0.355 1.820 23.417 1.00 82.56 83 SER A CA 1
ATOM 610 C C . SER A 1 83 ? -0.629 2.784 24.080 1.00 82.56 83 SER A C 1
ATOM 612 O O . SER A 1 83 ? -0.616 2.915 25.303 1.00 82.56 83 SER A O 1
ATOM 614 N N . THR A 1 84 ? -1.471 3.457 23.295 1.00 80.88 84 THR A N 1
ATOM 615 C CA . THR A 1 84 ? -2.429 4.457 23.796 1.00 80.88 84 THR A CA 1
ATOM 616 C C . THR A 1 84 ? -3.878 3.977 23.775 1.00 80.88 84 THR A C 1
ATOM 618 O O . THR A 1 84 ? -4.746 4.643 24.343 1.00 80.88 84 THR A O 1
ATOM 621 N N . ALA A 1 85 ? -4.160 2.829 23.152 1.00 83.81 85 ALA A N 1
ATOM 622 C CA . ALA A 1 85 ? -5.511 2.300 23.075 1.00 83.81 85 ALA A CA 1
ATOM 623 C C . ALA A 1 85 ? -6.015 1.831 24.445 1.00 83.81 85 ALA A C 1
ATOM 625 O O . ALA A 1 85 ? -5.381 1.043 25.144 1.00 83.81 85 ALA A O 1
ATOM 626 N N . THR A 1 86 ? -7.215 2.287 24.794 1.00 89.50 86 THR A N 1
ATOM 627 C CA . THR A 1 86 ? -8.018 1.667 25.852 1.00 89.50 86 THR A CA 1
ATOM 628 C C . THR A 1 86 ? -8.698 0.403 25.320 1.00 89.50 86 THR A C 1
ATOM 630 O O . THR A 1 86 ? -8.770 0.198 24.103 1.00 89.50 86 THR A O 1
ATOM 633 N N . ASP A 1 87 ? -9.270 -0.416 26.204 1.00 87.62 87 ASP A N 1
ATOM 634 C CA . ASP A 1 87 ? -10.083 -1.568 25.789 1.00 87.62 87 ASP A CA 1
ATOM 635 C C . ASP A 1 87 ? -11.248 -1.135 24.879 1.00 87.62 87 ASP A C 1
ATOM 637 O O . ASP A 1 87 ? -11.489 -1.753 23.842 1.00 87.62 87 ASP A O 1
ATOM 641 N N . SER A 1 88 ? -11.907 -0.012 25.201 1.00 91.44 88 SER A N 1
ATOM 642 C CA . SER A 1 88 ? -12.987 0.563 24.380 1.00 91.44 88 SER A CA 1
ATOM 643 C C . SER A 1 88 ? -12.487 0.981 22.998 1.00 91.44 88 SER A C 1
ATOM 645 O O . SER A 1 88 ? 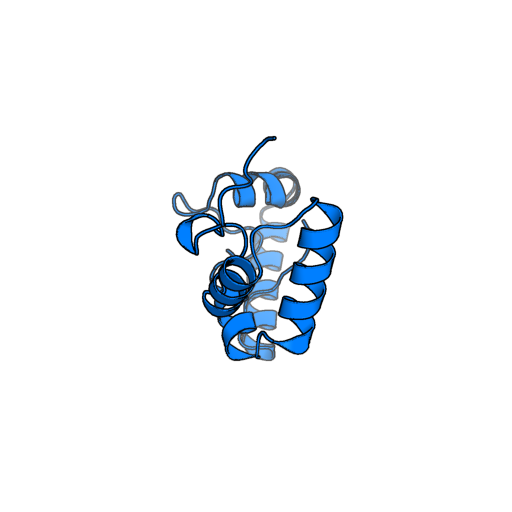-13.095 0.643 21.987 1.00 91.44 88 SER A O 1
ATOM 647 N N . THR A 1 89 ? -11.344 1.669 22.933 1.00 90.38 89 THR A N 1
ATOM 648 C CA . THR A 1 89 ? -10.735 2.089 21.661 1.00 90.38 89 THR A CA 1
ATOM 649 C C . THR A 1 89 ? -10.339 0.886 20.805 1.00 90.38 89 THR A C 1
ATOM 651 O O . THR A 1 89 ? -10.540 0.895 19.594 1.00 90.38 89 THR A O 1
ATOM 654 N N . SER A 1 90 ? -9.807 -0.168 21.427 1.00 88.44 90 SER A N 1
ATOM 655 C CA . SER A 1 90 ? -9.430 -1.405 20.735 1.00 88.44 90 SER A CA 1
ATOM 656 C C . SER A 1 90 ? -10.652 -2.129 20.165 1.00 88.44 90 SER A C 1
ATOM 658 O O . SER A 1 90 ? -10.619 -2.594 19.024 1.00 88.44 90 SER A O 1
ATOM 660 N N . GLN A 1 91 ? -11.747 -2.184 20.929 1.00 91.44 91 GLN A N 1
ATOM 661 C CA . GLN A 1 91 ? -13.022 -2.753 20.492 1.00 91.44 91 GLN A CA 1
ATOM 662 C C . GLN A 1 91 ? -13.595 -1.974 19.299 1.00 91.44 91 GLN A C 1
ATOM 664 O O . GLN A 1 91 ? -13.904 -2.569 18.267 1.00 91.44 91 GLN A O 1
ATOM 669 N N . GLU A 1 92 ? -13.663 -0.645 19.400 1.00 93.56 92 GLU A N 1
ATOM 670 C CA . GLU A 1 92 ? -14.139 0.220 18.317 1.00 93.56 92 GLU A CA 1
ATOM 671 C C . GLU A 1 92 ? -13.284 0.072 17.054 1.00 93.56 92 GLU A C 1
ATOM 673 O O . GLU A 1 92 ? -13.815 -0.027 15.947 1.00 93.56 92 GLU A O 1
ATOM 678 N N . LEU A 1 93 ? -11.958 0.004 17.199 1.00 92.00 93 LEU A N 1
ATOM 679 C CA . LEU A 1 93 ? -11.047 -0.193 16.076 1.00 92.00 93 LEU A CA 1
ATOM 680 C C . LEU A 1 93 ? -11.294 -1.536 15.374 1.00 92.00 93 LEU A C 1
ATOM 682 O O . LEU A 1 93 ? -11.304 -1.597 14.143 1.00 92.00 93 LEU A O 1
ATOM 686 N N . ALA A 1 94 ? -11.532 -2.610 16.130 1.00 92.38 94 ALA A N 1
ATOM 687 C CA . ALA A 1 94 ? -11.885 -3.909 15.564 1.00 92.38 94 ALA A CA 1
ATOM 688 C C . ALA A 1 94 ? -13.227 -3.857 14.808 1.00 92.38 94 ALA A C 1
ATOM 690 O O . ALA A 1 94 ? -13.325 -4.362 13.686 1.00 92.38 94 ALA A O 1
ATOM 691 N N . GLU A 1 95 ? -14.240 -3.192 15.371 1.00 96.00 95 GLU A N 1
ATOM 692 C CA . GLU A 1 95 ? -15.541 -3.005 14.720 1.00 96.00 95 GLU A CA 1
ATOM 693 C C . GLU A 1 95 ? -15.437 -2.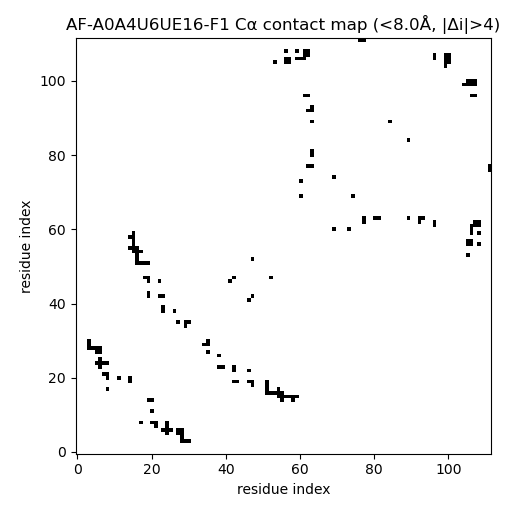201 13.419 1.00 96.00 95 GLU A C 1
ATOM 695 O O . GLU A 1 95 ? -16.037 -2.567 12.405 1.00 96.00 95 GLU A O 1
ATOM 700 N N . TRP A 1 96 ? -14.668 -1.112 13.416 1.00 96.25 96 TRP A N 1
ATOM 701 C CA . TRP A 1 96 ? -14.482 -0.285 12.225 1.00 96.25 96 TRP A CA 1
ATOM 702 C C . TRP A 1 96 ? -13.669 -0.990 11.143 1.00 96.25 96 TRP A C 1
ATOM 704 O O . TRP A 1 96 ? -14.021 -0.883 9.968 1.00 96.25 96 TRP A O 1
ATOM 714 N N . ASN A 1 97 ? -12.653 -1.774 11.516 1.00 95.31 97 ASN A N 1
ATOM 715 C CA . ASN A 1 97 ? -11.950 -2.648 10.576 1.00 95.31 97 ASN A CA 1
ATOM 716 C C . ASN A 1 97 ? -12.912 -3.649 9.911 1.00 95.31 97 ASN A C 1
ATOM 718 O O . ASN A 1 97 ? -12.844 -3.849 8.695 1.00 95.31 97 ASN A O 1
ATOM 722 N N . ALA A 1 98 ? -13.830 -4.250 10.679 1.00 96.06 98 ALA A N 1
ATOM 723 C CA . ALA A 1 98 ? -14.829 -5.178 10.149 1.00 96.06 98 ALA A CA 1
ATOM 724 C C . ALA A 1 98 ? -15.803 -4.482 9.184 1.00 96.06 98 ALA A C 1
ATOM 726 O O . ALA A 1 98 ? -15.970 -4.940 8.054 1.00 96.06 98 ALA A O 1
ATOM 727 N N . LYS A 1 99 ? -16.367 -3.331 9.579 1.00 98.12 99 LYS A N 1
ATOM 728 C CA . LYS A 1 99 ? -17.267 -2.522 8.733 1.00 98.12 99 LYS A CA 1
ATOM 729 C C . LYS A 1 99 ? -16.586 -2.045 7.448 1.00 98.12 99 LYS A C 1
ATOM 731 O O . LYS A 1 99 ? -17.198 -2.050 6.381 1.00 98.12 99 LYS A O 1
ATOM 736 N N . TYR A 1 100 ? -15.319 -1.632 7.527 1.00 97.94 100 TYR A N 1
ATOM 737 C CA . TYR A 1 100 ? -14.546 -1.224 6.353 1.00 97.94 100 TYR A CA 1
ATOM 738 C C . TYR A 1 100 ? -14.366 -2.396 5.387 1.00 97.94 100 TYR A C 1
ATOM 740 O O . TYR A 1 100 ? -14.649 -2.265 4.196 1.00 97.94 100 TYR A O 1
ATOM 748 N N . ARG A 1 101 ? -13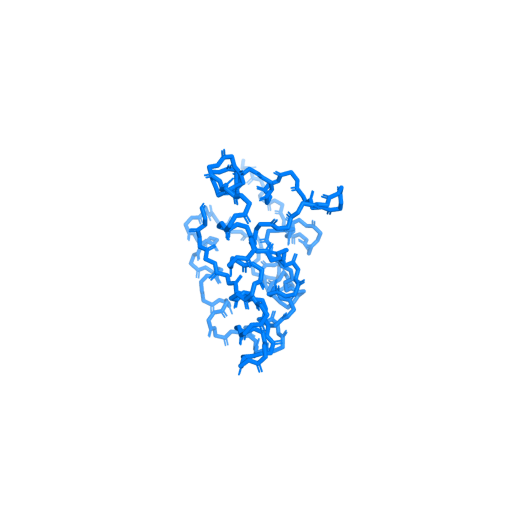.952 -3.560 5.901 1.00 96.19 101 ARG A N 1
ATOM 749 C CA . ARG A 1 101 ? -13.765 -4.761 5.082 1.00 96.19 101 ARG A CA 1
ATOM 750 C C . ARG A 1 101 ? -15.071 -5.238 4.457 1.00 96.19 101 ARG A C 1
ATOM 752 O O . ARG A 1 101 ? -15.059 -5.604 3.290 1.00 96.19 101 ARG A O 1
ATOM 759 N N . GLU A 1 102 ? -16.178 -5.214 5.192 1.00 97.88 102 GLU A N 1
ATOM 760 C CA . GLU A 1 102 ? -17.501 -5.551 4.653 1.00 97.88 102 GLU A CA 1
ATOM 761 C C . GLU A 1 102 ? -17.879 -4.631 3.485 1.00 97.88 102 GLU A C 1
ATOM 763 O O . GLU A 1 102 ? -18.370 -5.094 2.458 1.00 97.88 102 GLU A O 1
ATOM 768 N N . LYS A 1 103 ? -17.591 -3.330 3.608 1.00 98.00 103 LYS A N 1
ATOM 769 C CA . LYS A 1 103 ? -17.918 -2.339 2.581 1.00 98.00 103 LYS A CA 1
ATOM 770 C C . LYS A 1 103 ? -17.011 -2.399 1.348 1.00 98.00 103 LYS A C 1
ATOM 772 O O . LYS A 1 103 ? -17.501 -2.211 0.237 1.00 98.00 103 LYS A O 1
ATOM 777 N N . PHE A 1 104 ? -15.704 -2.579 1.534 1.00 97.00 104 PHE A N 1
ATOM 778 C CA . PHE A 1 104 ? -14.704 -2.401 0.470 1.00 97.00 104 PHE A CA 1
ATOM 779 C C . PHE A 1 104 ? -14.020 -3.701 0.024 1.00 97.00 104 PHE A C 1
ATOM 781 O O . PHE A 1 104 ? -13.444 -3.741 -1.058 1.00 97.00 104 PHE A O 1
ATOM 788 N N . GLY A 1 105 ? -14.090 -4.770 0.820 1.00 96.12 105 GLY A N 1
ATOM 789 C CA . GLY A 1 105 ? -13.523 -6.085 0.503 1.00 96.12 105 GLY A CA 1
ATOM 790 C C . GLY A 1 105 ? -12.050 -6.284 0.886 1.00 96.12 105 GLY A C 1
ATOM 791 O O . GLY A 1 105 ? -11.536 -7.391 0.745 1.00 96.12 105 GLY A O 1
ATOM 792 N N . PHE A 1 106 ? -11.361 -5.267 1.410 1.00 94.94 106 PHE A N 1
ATOM 793 C CA . PHE A 1 106 ? -9.945 -5.333 1.806 1.00 94.94 106 PHE A CA 1
ATOM 794 C C . PHE A 1 106 ? -9.682 -4.607 3.136 1.00 94.94 106 PHE A C 1
ATOM 796 O O . PHE A 1 106 ? -10.589 -4.034 3.738 1.00 94.94 106 PHE A O 1
ATOM 803 N N . VAL A 1 107 ? -8.454 -4.717 3.652 1.00 93.88 107 VAL A N 1
ATOM 804 C CA . VAL A 1 107 ? -8.056 -4.134 4.943 1.00 93.88 107 VAL A CA 1
ATOM 805 C C . VAL A 1 107 ? -7.998 -2.606 4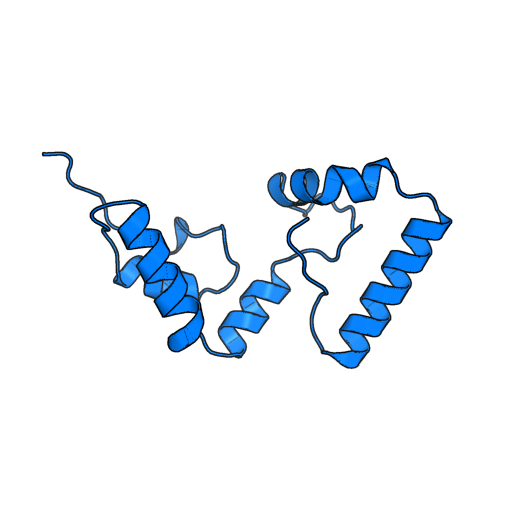.871 1.00 93.88 107 VAL A C 1
ATOM 807 O O . VAL A 1 107 ? -7.639 -2.044 3.840 1.00 93.88 107 VAL A O 1
ATOM 810 N N . PHE A 1 108 ? -8.337 -1.927 5.967 1.00 94.00 108 PHE A N 1
ATOM 811 C CA . PHE A 1 108 ? -8.104 -0.491 6.081 1.00 94.00 108 PHE A CA 1
ATOM 812 C C . PHE A 1 108 ? -6.600 -0.209 6.198 1.00 94.00 108 PHE 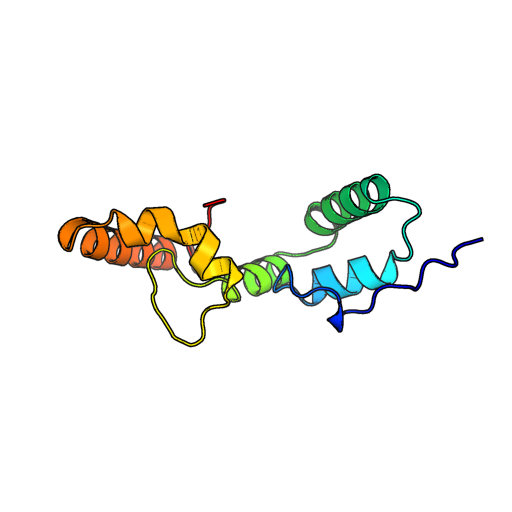A C 1
ATOM 814 O O . PHE A 1 108 ? -5.912 -0.843 6.998 1.00 94.00 108 PHE A O 1
ATOM 821 N N . MET A 1 109 ? -6.101 0.750 5.418 1.00 90.81 109 MET A N 1
ATOM 822 C CA . MET A 1 109 ? -4.690 1.135 5.396 1.00 90.81 109 MET A CA 1
ATOM 823 C C . MET A 1 109 ? -4.531 2.644 5.542 1.00 90.81 109 MET A C 1
ATOM 825 O O . MET A 1 109 ? -5.277 3.424 4.950 1.00 90.81 109 MET A O 1
ATOM 829 N N . ILE A 1 110 ? -3.514 3.041 6.299 1.00 90.62 110 ILE A N 1
ATOM 830 C CA . ILE A 1 110 ? -3.059 4.421 6.457 1.00 90.62 110 ILE A CA 1
ATOM 831 C C . ILE A 1 110 ? -1.543 4.407 6.689 1.00 90.62 110 ILE A C 1
ATOM 833 O O . ILE A 1 110 ? -0.997 3.390 7.113 1.00 90.62 110 ILE A O 1
ATOM 837 N N . CYS A 1 111 ? -0.867 5.521 6.412 1.00 86.94 111 CYS A N 1
ATOM 838 C CA . CYS A 1 111 ? 0.497 5.737 6.893 1.00 86.94 111 CYS A CA 1
ATOM 839 C C . CYS A 1 111 ? 0.414 6.019 8.402 1.00 86.94 111 CYS A C 1
ATOM 841 O O . CYS A 1 111 ? -0.131 7.061 8.777 1.00 86.94 111 CYS A O 1
ATOM 843 N N . ALA A 1 112 ? 0.825 5.048 9.223 1.00 79.94 112 ALA A N 1
ATOM 844 C CA . ALA A 1 112 ? 0.662 5.052 10.680 1.00 79.94 112 ALA A CA 1
ATOM 845 C C . ALA A 1 112 ? 1.854 5.691 11.405 1.00 79.94 112 ALA A C 1
ATOM 847 O O . ALA A 1 112 ? 2.997 5.520 10.924 1.00 79.94 112 ALA A O 1
#